Protein AF-A0A7Y6UHP4-F1 (afdb_monomer_lite)

pLDDT: mean 81.56, std 21.1, range [37.06, 98.25]

Structure (mmCIF, N/CA/C/O backbone):
data_AF-A0A7Y6UHP4-F1
#
_entry.id   AF-A0A7Y6UHP4-F1
#
loop_
_atom_site.group_PDB
_atom_site.id
_atom_site.type_symbol
_atom_site.label_atom_id
_atom_site.label_alt_id
_atom_site.label_comp_id
_atom_site.label_asym_id
_atom_site.label_entity_id
_atom_site.label_seq_id
_atom_site.pdbx_PDB_ins_code
_atom_site.Cartn_x
_atom_site.Cartn_y
_atom_site.Cartn_z
_atom_site.occupancy
_atom_site.B_iso_or_equiv
_atom_site.auth_seq_id
_atom_site.auth_comp_id
_atom_site.auth_asym_id
_atom_site.auth_atom_id
_atom_site.pdbx_PDB_model_num
ATOM 1 N N . MET A 1 1 ? -61.715 17.541 -36.815 1.00 40.66 1 MET A N 1
ATOM 2 C CA . MET A 1 1 ? -61.846 17.400 -35.348 1.00 40.66 1 MET A CA 1
ATOM 3 C C . MET A 1 1 ? -60.482 16.969 -34.811 1.00 40.66 1 MET A C 1
ATOM 5 O O . MET A 1 1 ? -60.060 15.858 -35.089 1.00 40.66 1 MET A O 1
ATOM 9 N N . ARG A 1 2 ? -59.713 17.902 -34.226 1.00 38.28 2 ARG A N 1
ATOM 10 C CA . ARG A 1 2 ? -58.312 17.705 -33.801 1.00 38.28 2 ARG A CA 1
ATOM 11 C C . ARG A 1 2 ? -58.278 17.265 -32.338 1.00 38.28 2 ARG A C 1
ATOM 13 O O . ARG A 1 2 ? -58.585 18.068 -31.461 1.00 38.28 2 ARG A O 1
ATOM 20 N N . THR A 1 3 ? -57.893 16.024 -32.076 1.00 43.59 3 THR A N 1
ATOM 21 C CA . THR A 1 3 ? -57.596 15.524 -30.729 1.00 43.59 3 THR A CA 1
ATOM 22 C C . THR A 1 3 ? -56.208 16.006 -30.304 1.00 43.59 3 THR A C 1
ATOM 24 O O . THR A 1 3 ? -55.211 15.782 -30.988 1.00 43.59 3 THR A O 1
ATOM 27 N N . ARG A 1 4 ? -56.159 16.745 -29.190 1.00 41.22 4 ARG A N 1
ATOM 28 C CA . ARG A 1 4 ? -54.933 17.249 -28.559 1.00 41.22 4 ARG A CA 1
ATOM 29 C C . ARG A 1 4 ? -54.168 16.078 -27.939 1.00 41.22 4 ARG A C 1
ATOM 31 O O . ARG A 1 4 ? -54.695 15.414 -27.055 1.00 41.22 4 ARG A O 1
ATOM 38 N N . VAL A 1 5 ? -52.929 15.868 -28.376 1.00 44.72 5 VAL A N 1
ATOM 39 C CA . VAL A 1 5 ? -51.955 15.006 -27.693 1.00 44.72 5 VAL A CA 1
ATOM 40 C C . VAL A 1 5 ? -51.431 15.774 -26.478 1.00 44.72 5 VAL A C 1
ATOM 42 O O . VAL A 1 5 ? -50.885 16.869 -26.623 1.00 44.72 5 VAL A O 1
ATOM 45 N N . THR A 1 6 ? -51.650 15.240 -25.280 1.00 45.19 6 THR A N 1
ATOM 46 C CA . THR A 1 6 ? -51.176 15.803 -24.011 1.00 45.19 6 THR A CA 1
ATOM 47 C C . THR A 1 6 ? -49.680 15.532 -23.823 1.00 45.19 6 THR A C 1
ATOM 49 O O . THR A 1 6 ? -49.147 14.494 -24.208 1.00 45.19 6 THR A O 1
ATOM 52 N N . ALA A 1 7 ? -48.976 16.488 -23.214 1.00 43.94 7 ALA A N 1
ATOM 53 C CA . ALA A 1 7 ? -47.521 16.499 -23.032 1.00 43.94 7 ALA A CA 1
ATOM 54 C C . ALA A 1 7 ? -46.973 15.457 -22.026 1.00 43.94 7 ALA A C 1
ATOM 56 O O . ALA A 1 7 ? -45.804 15.526 -21.655 1.00 43.94 7 ALA A O 1
ATOM 57 N N . GLN A 1 8 ? -47.786 14.493 -21.585 1.00 43.56 8 GLN A N 1
ATOM 58 C CA . GLN A 1 8 ? -47.422 13.517 -20.551 1.00 43.56 8 GLN A CA 1
ATOM 59 C C . GLN A 1 8 ? -46.994 12.142 -21.092 1.00 43.56 8 GLN A C 1
ATOM 61 O O . GLN A 1 8 ? -46.356 11.395 -20.359 1.00 43.56 8 GLN A O 1
ATOM 66 N N . ASP A 1 9 ? -47.196 11.843 -22.380 1.00 37.06 9 ASP A N 1
ATOM 67 C CA . ASP A 1 9 ? -46.820 10.537 -22.962 1.00 37.06 9 ASP A CA 1
ATOM 68 C C . ASP A 1 9 ? -45.389 10.460 -23.529 1.00 37.06 9 ASP A C 1
ATOM 70 O O . ASP A 1 9 ? -44.955 9.422 -24.026 1.00 37.06 9 ASP A O 1
ATOM 74 N N . ARG A 1 10 ? -44.593 11.535 -23.440 1.00 44.06 10 ARG A N 1
ATOM 75 C CA . ARG A 1 10 ? -43.224 11.562 -24.002 1.00 44.06 10 ARG A CA 1
ATOM 76 C C . ARG A 1 10 ? -42.110 11.084 -23.067 1.00 44.06 10 ARG A C 1
ATOM 78 O O . ARG A 1 10 ? -40.959 11.055 -23.491 1.00 44.06 10 ARG A O 1
ATOM 85 N N . ILE A 1 11 ? -42.408 10.695 -21.826 1.00 47.91 11 ILE A N 1
ATOM 86 C CA . ILE A 1 11 ? -41.363 10.449 -20.805 1.00 47.91 11 ILE A CA 1
ATOM 87 C C . ILE A 1 11 ? -41.247 8.964 -20.403 1.00 47.91 11 ILE A C 1
ATOM 89 O O . ILE A 1 11 ? -40.388 8.599 -19.608 1.00 47.91 11 ILE A O 1
ATOM 93 N N . ALA A 1 12 ? -42.031 8.056 -20.993 1.00 41.44 12 ALA A N 1
ATOM 94 C CA . ALA A 1 12 ? -42.045 6.649 -20.570 1.00 41.44 12 ALA A CA 1
ATOM 95 C C . ALA A 1 12 ? -41.126 5.693 -21.369 1.00 41.44 12 ALA A C 1
ATOM 97 O O . ALA A 1 12 ? -40.986 4.531 -20.990 1.00 41.44 12 ALA A O 1
ATOM 98 N N . GLY A 1 13 ? -40.473 6.144 -22.450 1.00 39.88 13 GLY A N 1
ATOM 99 C CA . GLY A 1 13 ? -39.708 5.256 -23.350 1.00 39.88 13 GLY A CA 1
ATOM 100 C C . GLY A 1 13 ? -38.178 5.396 -23.342 1.00 39.88 13 GLY A C 1
ATOM 101 O O . GLY A 1 13 ? -37.489 4.544 -23.894 1.00 39.88 13 GLY A O 1
ATOM 102 N N . GLY A 1 14 ? -37.620 6.453 -22.742 1.00 44.75 14 GLY A N 1
ATOM 103 C CA . GLY A 1 14 ? -36.266 6.924 -23.089 1.00 44.75 14 GLY A CA 1
ATOM 104 C C . GLY A 1 14 ? -35.084 6.435 -22.243 1.00 44.75 14 GLY A C 1
ATOM 105 O O . GLY A 1 14 ? -33.945 6.697 -22.610 1.00 44.75 14 GLY A O 1
ATOM 106 N N . TRP A 1 15 ? -35.300 5.736 -21.124 1.00 43.62 15 TRP A N 1
ATOM 107 C CA . TRP A 1 15 ? -34.239 5.574 -20.108 1.00 43.62 15 TRP A CA 1
ATOM 108 C C . TRP A 1 15 ? -33.701 4.152 -19.918 1.00 43.62 15 TRP A C 1
ATOM 110 O O . TRP A 1 15 ? -32.782 3.950 -19.131 1.00 43.62 15 TRP A O 1
ATOM 120 N N . ARG A 1 16 ? -34.216 3.151 -20.646 1.00 46.69 16 ARG A N 1
ATOM 121 C CA . ARG A 1 16 ? -33.684 1.773 -20.574 1.00 46.69 16 ARG A CA 1
ATOM 122 C C . ARG A 1 16 ? -32.620 1.452 -21.631 1.00 46.69 16 ARG A C 1
ATOM 124 O O . ARG A 1 16 ? -31.821 0.548 -21.414 1.00 46.69 16 ARG A O 1
ATOM 131 N N . GLY A 1 17 ? -32.555 2.210 -22.728 1.00 41.34 17 GLY A N 1
ATOM 132 C CA . GLY A 1 17 ? -31.526 2.041 -23.766 1.00 41.34 17 GLY A CA 1
ATOM 133 C C . GLY A 1 17 ? -30.156 2.600 -23.361 1.00 41.34 17 GLY A C 1
ATOM 134 O O . GLY A 1 17 ? -29.141 1.921 -23.508 1.00 41.34 17 GLY A O 1
ATOM 135 N N . ALA A 1 18 ? -30.132 3.790 -22.752 1.00 46.34 18 ALA A N 1
ATOM 136 C CA . ALA A 1 18 ? -28.895 4.498 -22.409 1.00 46.34 18 ALA A CA 1
ATOM 137 C C . ALA A 1 18 ? -28.058 3.796 -21.317 1.00 46.34 18 ALA A C 1
ATOM 139 O O . ALA A 1 18 ? -26.827 3.834 -21.354 1.00 46.34 18 ALA A O 1
ATOM 140 N N . CYS A 1 19 ? -28.694 3.093 -20.371 1.00 45.06 19 CYS A N 1
ATOM 141 C CA . CYS A 1 19 ? -27.973 2.339 -19.338 1.00 45.06 19 CYS A CA 1
ATOM 142 C C . CYS A 1 19 ? -27.253 1.101 -19.900 1.00 45.06 19 CYS A C 1
ATOM 144 O O . CYS A 1 19 ? -26.162 0.768 -19.437 1.00 45.06 19 CYS A O 1
ATOM 146 N N . ASN A 1 20 ? -27.807 0.461 -20.935 1.00 47.12 20 ASN A N 1
ATOM 147 C CA . ASN A 1 20 ? -27.152 -0.665 -21.605 1.00 47.12 20 ASN A CA 1
ATOM 148 C C . ASN A 1 20 ? -26.027 -0.207 -22.540 1.00 47.12 20 ASN A C 1
ATOM 150 O O . ASN A 1 20 ? -25.037 -0.920 -22.705 1.00 47.12 20 ASN A O 1
ATOM 154 N N . GLU A 1 21 ? -26.133 0.991 -23.110 1.00 42.75 21 GLU A N 1
ATOM 155 C CA . GLU A 1 21 ? -25.104 1.558 -23.983 1.00 42.75 21 GLU A CA 1
ATOM 156 C C . GLU A 1 21 ? -23.886 2.064 -23.190 1.00 42.75 21 GLU A C 1
ATOM 158 O O . GLU A 1 21 ? -22.748 1.799 -23.575 1.00 42.75 21 GLU A O 1
ATOM 163 N N . ALA A 1 22 ? -24.098 2.652 -22.005 1.00 49.72 22 ALA A N 1
ATOM 164 C CA . ALA A 1 22 ? -23.021 2.989 -21.068 1.00 49.72 22 ALA A CA 1
ATOM 165 C C . ALA A 1 22 ? -22.325 1.739 -20.486 1.00 49.72 22 ALA A C 1
ATOM 167 O O . ALA A 1 22 ? -21.104 1.735 -20.297 1.00 49.72 22 ALA A O 1
ATOM 168 N N . ALA A 1 23 ? -23.075 0.654 -20.249 1.00 48.38 23 ALA A N 1
ATOM 169 C CA . ALA A 1 23 ? -22.511 -0.640 -19.860 1.00 48.38 23 ALA A CA 1
ATOM 170 C C . ALA A 1 23 ? -21.714 -1.292 -21.007 1.00 48.38 23 ALA A C 1
ATOM 172 O O . ALA A 1 23 ? -20.620 -1.806 -20.773 1.00 48.38 23 ALA A O 1
ATOM 173 N N . ARG A 1 24 ? -22.194 -1.193 -22.257 1.00 44.66 24 ARG A N 1
ATOM 174 C CA . ARG A 1 24 ? -21.466 -1.655 -23.452 1.00 44.66 24 ARG A CA 1
ATOM 175 C C . ARG A 1 24 ? -20.221 -0.816 -23.757 1.00 44.66 24 ARG A C 1
ATOM 177 O O . ARG A 1 24 ? -19.200 -1.387 -24.133 1.00 44.66 24 ARG A O 1
ATOM 184 N N . MET A 1 25 ? -20.237 0.503 -23.538 1.00 43.06 25 MET A N 1
ATOM 185 C CA . MET A 1 25 ? -19.046 1.351 -23.718 1.00 43.06 25 MET A CA 1
ATOM 186 C C . MET A 1 25 ? -17.987 1.147 -22.623 1.00 43.06 25 MET A C 1
ATOM 188 O O . MET A 1 25 ? -16.795 1.197 -22.929 1.00 43.06 25 MET A O 1
ATOM 192 N N . LYS A 1 26 ? -18.380 0.821 -21.379 1.00 49.31 26 LYS A N 1
ATOM 193 C CA . LYS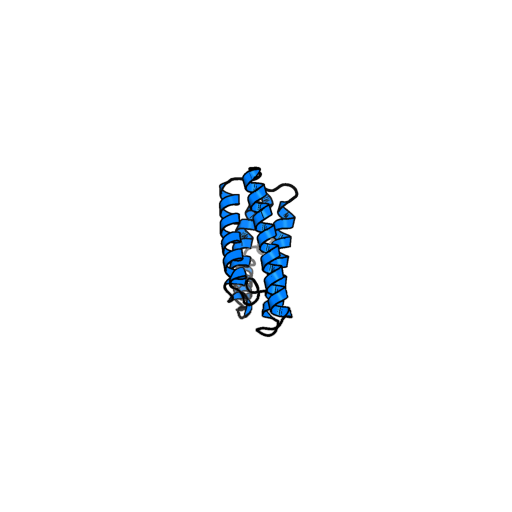 A 1 26 ? -17.443 0.394 -20.312 1.00 49.31 26 LYS A CA 1
ATOM 194 C C . LYS A 1 26 ? -16.739 -0.933 -20.610 1.00 49.31 26 LYS A C 1
ATOM 196 O O . LYS A 1 26 ? -15.735 -1.244 -19.977 1.00 49.31 26 LYS A O 1
ATOM 201 N N . GLN A 1 27 ? -17.242 -1.690 -21.582 1.00 47.75 27 GLN A N 1
ATOM 202 C CA . GLN A 1 27 ? -16.687 -2.961 -22.032 1.00 47.75 27 GLN A CA 1
ATOM 203 C C . GLN A 1 27 ? -15.868 -2.836 -23.323 1.00 47.75 27 GLN A C 1
ATOM 205 O O . GLN A 1 27 ? -15.512 -3.846 -23.932 1.00 47.75 27 GLN A O 1
ATOM 210 N N . ARG A 1 28 ? -15.483 -1.614 -23.725 1.00 46.81 28 ARG A N 1
ATOM 211 C CA . ARG A 1 28 ? -14.252 -1.450 -24.501 1.00 46.81 28 ARG A CA 1
ATOM 212 C C . ARG A 1 28 ? -13.121 -1.928 -23.607 1.00 46.81 28 ARG A C 1
ATOM 214 O O . ARG A 1 28 ? -12.653 -1.182 -22.754 1.00 46.81 28 ARG A O 1
ATOM 221 N N . ARG A 1 29 ? -12.756 -3.200 -23.776 1.00 54.06 29 ARG A N 1
ATOM 222 C CA . ARG A 1 29 ? -11.548 -3.832 -23.251 1.00 54.06 29 ARG A CA 1
ATOM 223 C C . ARG A 1 29 ? -10.385 -2.862 -23.462 1.00 54.06 29 ARG A C 1
ATOM 225 O O . ARG A 1 29 ? -9.767 -2.858 -24.522 1.00 54.06 29 ARG A O 1
ATOM 232 N N . ARG A 1 30 ? -10.106 -2.011 -22.469 1.00 53.25 30 ARG A N 1
ATOM 233 C CA . ARG A 1 30 ? -8.779 -1.433 -22.316 1.00 53.25 30 ARG A CA 1
ATOM 234 C C . ARG A 1 30 ? -7.897 -2.658 -22.205 1.00 53.25 30 ARG A C 1
ATOM 236 O O . ARG A 1 30 ? -8.114 -3.468 -21.305 1.00 53.25 30 ARG A O 1
ATOM 243 N N . ALA A 1 31 ? -7.023 -2.858 -23.187 1.00 51.75 31 ALA A N 1
ATOM 244 C CA . ALA A 1 31 ? -5.961 -3.831 -23.037 1.00 51.75 31 ALA A CA 1
ATOM 245 C C . ALA A 1 31 ? -5.348 -3.557 -21.655 1.00 51.75 31 ALA A C 1
ATOM 247 O O . ALA A 1 31 ? -4.997 -2.397 -21.406 1.00 51.75 31 ALA A O 1
ATOM 248 N N . PRO A 1 32 ? -5.375 -4.534 -20.731 1.00 56.19 32 PRO A N 1
ATOM 249 C CA . PRO A 1 32 ? -4.874 -4.317 -19.387 1.00 56.19 32 PRO A CA 1
ATOM 250 C C . PRO A 1 32 ? -3.464 -3.763 -19.523 1.00 56.19 32 PRO A C 1
ATOM 252 O O . PRO A 1 32 ? -2.645 -4.292 -20.282 1.00 56.19 32 PRO A O 1
ATOM 255 N N . HIS A 1 33 ? -3.230 -2.613 -18.897 1.00 58.16 33 HIS A N 1
ATOM 256 C CA . HIS A 1 33 ? -1.940 -1.955 -19.012 1.00 58.16 33 HIS A CA 1
ATOM 257 C C . HIS A 1 33 ? -0.881 -2.952 -18.512 1.00 58.16 33 HIS A C 1
ATOM 259 O O . HIS A 1 33 ? -1.142 -3.616 -17.509 1.00 58.16 33 HIS A O 1
ATOM 265 N N . PRO A 1 34 ? 0.303 -3.092 -19.136 1.00 64.50 34 PRO A N 1
ATOM 266 C CA . PRO A 1 34 ? 1.293 -4.101 -18.728 1.00 64.50 34 PRO A CA 1
ATOM 267 C C . PRO A 1 34 ? 1.611 -4.090 -17.219 1.00 64.50 34 PRO A C 1
ATOM 269 O O . PRO A 1 34 ? 1.891 -5.124 -16.617 1.00 64.50 34 PRO A O 1
ATOM 272 N N . LEU A 1 35 ? 1.476 -2.916 -16.593 1.00 69.69 35 LEU A N 1
ATOM 273 C CA . LEU A 1 35 ? 1.606 -2.689 -15.149 1.00 69.69 35 LEU A CA 1
ATOM 274 C C . LEU A 1 35 ? 0.531 -3.378 -14.295 1.00 69.69 35 LEU A C 1
ATOM 276 O O . LEU A 1 35 ? 0.826 -3.826 -13.191 1.00 69.69 35 LEU A O 1
ATOM 280 N N . GLU A 1 36 ? -0.700 -3.504 -14.792 1.00 66.31 36 GLU A N 1
ATOM 281 C CA . GLU A 1 36 ? -1.832 -4.106 -14.073 1.00 66.31 36 GLU A CA 1
ATOM 282 C C . GLU A 1 36 ? -1.652 -5.611 -13.833 1.00 66.31 36 GLU A C 1
ATOM 284 O O . GLU A 1 36 ? -2.370 -6.195 -13.020 1.00 66.31 36 GLU A O 1
ATOM 289 N N . HIS A 1 37 ? -0.681 -6.247 -14.492 1.00 77.00 37 HIS A N 1
ATOM 290 C CA . HIS A 1 37 ? -0.346 -7.652 -14.279 1.00 77.00 37 HIS A CA 1
ATOM 291 C C . H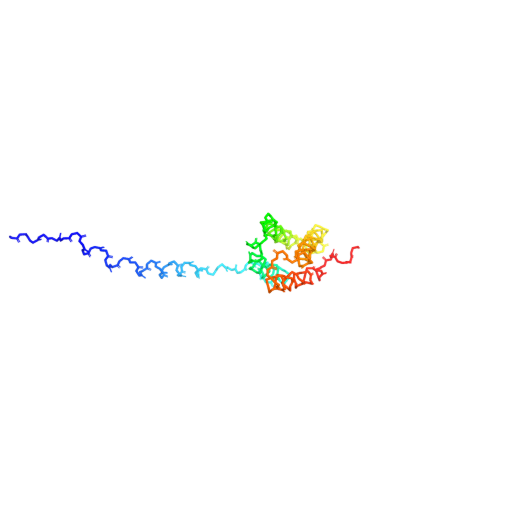IS A 1 37 ? 0.752 -7.869 -13.235 1.00 77.00 37 HIS A C 1
ATOM 293 O O . HIS A 1 37 ? 0.863 -8.979 -12.712 1.00 77.00 37 HIS A O 1
ATOM 299 N N . HIS A 1 38 ? 1.536 -6.841 -12.886 1.00 90.44 38 HIS A N 1
ATOM 300 C CA . HIS A 1 38 ? 2.644 -7.027 -11.955 1.00 90.44 38 HIS A CA 1
ATOM 301 C C . HIS A 1 38 ? 2.124 -7.231 -10.520 1.00 90.44 38 HIS A C 1
ATOM 303 O O . HIS A 1 38 ? 1.347 -6.400 -10.036 1.00 90.44 38 HIS A O 1
ATOM 309 N N . PRO A 1 39 ? 2.548 -8.289 -9.797 1.00 93.12 39 PRO A N 1
ATOM 310 C CA . PRO A 1 39 ? 2.022 -8.607 -8.466 1.00 93.12 39 PRO A CA 1
ATOM 311 C C . PRO A 1 39 ? 2.172 -7.450 -7.470 1.00 93.12 39 PRO A C 1
ATOM 313 O O . PRO A 1 39 ? 1.229 -7.155 -6.739 1.00 93.12 39 PRO A O 1
ATOM 316 N N . SER A 1 40 ? 3.304 -6.743 -7.497 1.00 93.81 40 SER A N 1
ATOM 317 C CA . SER A 1 40 ? 3.560 -5.567 -6.650 1.00 93.81 40 SER A CA 1
ATOM 318 C C . SER A 1 40 ? 2.594 -4.417 -6.928 1.00 93.81 40 SER A C 1
ATOM 320 O O . SER A 1 40 ? 1.988 -3.894 -5.998 1.00 93.81 40 SER A O 1
ATOM 322 N N . PHE A 1 41 ? 2.359 -4.075 -8.199 1.00 94.50 41 PHE A N 1
ATOM 323 C CA . PHE A 1 41 ? 1.411 -3.017 -8.555 1.00 94.50 41 PHE A CA 1
ATOM 324 C C . PHE A 1 41 ? -0.027 -3.410 -8.185 1.00 94.50 41 PHE A C 1
ATOM 326 O O . PHE A 1 41 ? -0.759 -2.628 -7.579 1.00 94.50 41 PHE A O 1
ATOM 333 N N . ARG A 1 42 ? -0.421 -4.664 -8.452 1.00 94.62 42 ARG A N 1
ATOM 334 C CA . ARG A 1 42 ? -1.738 -5.184 -8.053 1.00 94.62 42 ARG A CA 1
ATOM 335 C C . ARG A 1 42 ? -1.954 -5.154 -6.546 1.00 94.62 42 ARG A C 1
ATOM 337 O O . ARG A 1 42 ? -3.076 -4.896 -6.119 1.00 94.62 42 ARG A O 1
ATOM 344 N N . ALA A 1 43 ? -0.923 -5.431 -5.751 1.00 96.38 43 ALA A N 1
ATOM 345 C CA . ALA A 1 43 ? -1.021 -5.386 -4.297 1.00 96.38 43 ALA A CA 1
ATOM 346 C C . ALA A 1 43 ? -1.320 -3.964 -3.795 1.00 96.38 43 ALA A C 1
ATOM 348 O O . ALA A 1 43 ? -2.215 -3.800 -2.968 1.00 96.38 43 ALA A O 1
ATOM 349 N N . VAL A 1 44 ? -0.663 -2.943 -4.356 1.00 96.75 44 VAL A N 1
ATOM 350 C CA . VAL A 1 44 ? -0.918 -1.532 -4.014 1.00 96.75 44 VAL A CA 1
ATOM 351 C C . VAL A 1 44 ? -2.332 -1.110 -4.419 1.00 96.75 44 VAL A C 1
ATOM 353 O O . VAL A 1 44 ? -3.069 -0.556 -3.605 1.00 96.75 44 VAL A O 1
ATOM 356 N N . ILE A 1 45 ? -2.772 -1.450 -5.635 1.00 95.31 45 ILE A N 1
ATOM 357 C CA . ILE A 1 45 ? -4.146 -1.163 -6.081 1.00 95.31 45 ILE A CA 1
ATOM 358 C C . ILE A 1 45 ? -5.181 -1.875 -5.198 1.00 95.31 45 ILE A C 1
ATOM 360 O O . ILE A 1 45 ? -6.199 -1.287 -4.833 1.00 95.31 45 ILE A O 1
ATOM 364 N N . ALA A 1 46 ? -4.921 -3.124 -4.801 1.00 95.88 46 ALA A N 1
ATOM 365 C CA . ALA A 1 46 ? -5.796 -3.875 -3.902 1.00 95.88 46 ALA A CA 1
ATOM 366 C C . ALA A 1 46 ? -5.836 -3.302 -2.473 1.00 95.88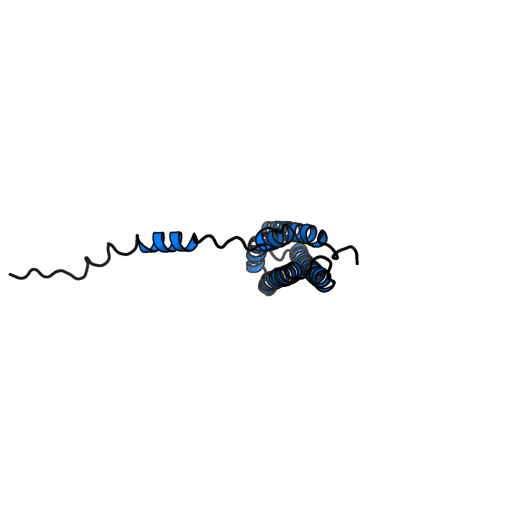 46 ALA A C 1
ATOM 368 O O . ALA A 1 46 ? -6.806 -3.549 -1.752 1.00 95.88 46 ALA A O 1
ATOM 369 N N . ALA A 1 47 ? -4.825 -2.527 -2.066 1.00 97.38 47 ALA A N 1
ATOM 370 C CA . ALA A 1 47 ? -4.812 -1.819 -0.791 1.00 97.38 47 ALA A CA 1
ATOM 371 C C . ALA A 1 47 ? -5.655 -0.536 -0.800 1.00 97.38 47 ALA A C 1
ATOM 373 O O . ALA A 1 47 ? -6.080 -0.091 0.266 1.00 97.38 47 ALA A O 1
ATOM 374 N N . ALA A 1 48 ? -5.985 0.013 -1.974 1.00 95.94 48 ALA A N 1
ATOM 375 C CA . ALA A 1 48 ? -6.727 1.267 -2.071 1.00 95.94 48 ALA A CA 1
ATOM 376 C C . ALA A 1 48 ? -8.111 1.229 -1.395 1.00 95.94 48 ALA A C 1
ATOM 378 O O . ALA A 1 48 ? -8.385 2.140 -0.615 1.00 95.94 48 ALA A O 1
ATOM 379 N N . PRO A 1 49 ? -8.978 0.207 -1.584 1.00 96.94 49 PRO A N 1
ATOM 380 C CA . PRO A 1 49 ? -10.277 0.197 -0.910 1.00 96.94 49 PRO A CA 1
ATOM 381 C C . PRO A 1 49 ? -10.172 0.100 0.625 1.00 96.94 49 PRO A C 1
ATOM 383 O O . PRO A 1 49 ? -10.783 0.928 1.295 1.00 96.94 49 PRO A O 1
ATOM 386 N N . PRO A 1 50 ? -9.381 -0.822 1.221 1.00 97.12 50 PRO A N 1
ATOM 387 C CA . PRO A 1 50 ? -9.172 -0.846 2.671 1.00 97.12 50 PRO A CA 1
ATOM 388 C C . PRO A 1 50 ? -8.601 0.452 3.252 1.00 97.12 50 PRO A C 1
ATOM 390 O O . PRO A 1 50 ? -9.032 0.874 4.323 1.00 97.12 50 PRO A O 1
ATOM 393 N N . VAL A 1 51 ? -7.645 1.079 2.558 1.00 96.12 51 VAL A N 1
ATOM 394 C CA . VAL A 1 51 ? -7.042 2.349 2.987 1.00 96.12 51 VAL A CA 1
ATOM 395 C C . VAL A 1 51 ? -8.052 3.487 2.889 1.00 96.12 51 VAL A C 1
ATOM 397 O O . VAL A 1 51 ? -8.156 4.274 3.820 1.00 96.12 51 VAL A O 1
ATOM 400 N N . ALA A 1 52 ? -8.845 3.550 1.818 1.00 95.56 52 ALA A N 1
ATOM 401 C CA . ALA A 1 52 ? -9.894 4.554 1.662 1.00 95.56 52 ALA A CA 1
ATOM 402 C C . ALA A 1 52 ? -11.008 4.399 2.711 1.00 95.56 52 ALA A C 1
ATOM 404 O O . ALA A 1 52 ? -11.499 5.397 3.233 1.00 95.56 52 ALA A O 1
ATOM 405 N N . ASP A 1 53 ? -11.393 3.162 3.043 1.00 96.00 53 ASP A N 1
ATOM 406 C CA . AS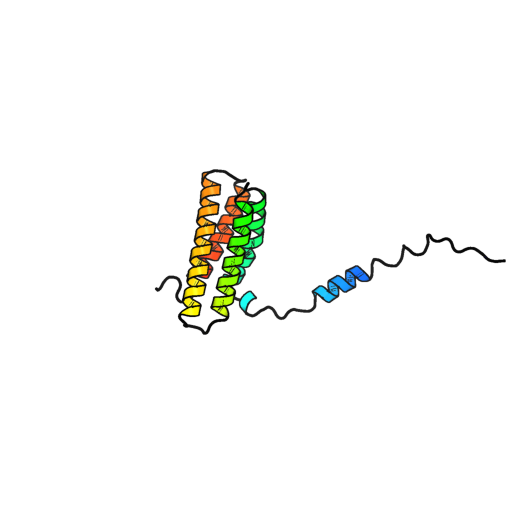P A 1 53 ? -12.354 2.891 4.116 1.00 96.00 53 ASP A CA 1
ATOM 407 C C . ASP A 1 53 ? -11.807 3.365 5.475 1.00 96.00 53 ASP A C 1
ATOM 409 O O . ASP A 1 53 ? -12.532 4.006 6.229 1.00 96.00 53 ASP A O 1
ATOM 413 N N . LEU A 1 54 ? -10.526 3.107 5.774 1.00 95.25 54 LEU A N 1
ATOM 414 C CA . LEU A 1 54 ? -9.875 3.595 6.996 1.00 95.25 54 LEU A CA 1
ATOM 415 C C . LEU A 1 54 ? -9.737 5.128 7.011 1.00 95.25 54 LEU A C 1
ATOM 417 O O . LEU A 1 54 ? -9.987 5.760 8.032 1.00 95.25 54 LEU A O 1
ATOM 421 N N . ALA A 1 55 ? -9.364 5.729 5.882 1.00 93.88 55 ALA A N 1
ATOM 422 C CA . ALA A 1 55 ? -9.159 7.165 5.734 1.00 93.88 55 ALA A CA 1
ATOM 423 C C . ALA A 1 55 ? -10.407 7.991 6.070 1.00 93.88 55 ALA A C 1
ATOM 425 O O . ALA A 1 55 ? -10.288 9.099 6.580 1.00 93.88 55 ALA A O 1
ATOM 426 N N . ARG A 1 56 ? -11.607 7.460 5.811 1.00 93.69 56 ARG A N 1
ATOM 427 C CA . ARG A 1 56 ? -12.864 8.137 6.169 1.00 93.69 56 ARG A CA 1
ATOM 428 C C . ARG A 1 56 ? -13.072 8.267 7.680 1.00 93.69 56 ARG A C 1
ATOM 430 O O . ARG A 1 56 ? -13.792 9.165 8.098 1.00 93.69 56 ARG A O 1
ATOM 437 N N . GLU A 1 57 ? -12.449 7.398 8.471 1.00 92.69 57 GLU A N 1
ATOM 438 C CA . GLU A 1 57 ? -12.583 7.367 9.933 1.00 92.69 57 GLU A CA 1
ATOM 439 C C . GLU A 1 57 ? -11.482 8.166 10.648 1.00 92.69 57 GLU A C 1
ATOM 441 O O . GLU A 1 57 ? -11.645 8.552 11.802 1.00 92.69 57 GLU A O 1
ATOM 446 N N . LEU A 1 58 ? -10.350 8.421 9.982 1.00 88.62 58 LEU A N 1
ATOM 447 C CA . LEU A 1 58 ? -9.232 9.167 10.557 1.00 88.62 58 LEU A CA 1
ATOM 448 C C . LEU A 1 58 ? -9.420 10.672 10.334 1.00 88.62 58 LEU A C 1
ATOM 450 O O . LEU A 1 58 ? -9.304 11.170 9.213 1.00 88.62 58 LEU A O 1
ATOM 454 N N . ALA A 1 59 ? -9.678 11.413 11.413 1.00 76.31 59 ALA A N 1
ATOM 455 C CA . ALA A 1 59 ? -9.743 12.871 11.373 1.00 76.31 59 ALA A CA 1
ATOM 456 C C . ALA A 1 59 ? -8.378 13.470 10.981 1.00 76.31 59 ALA A C 1
ATOM 458 O O . ALA A 1 59 ? -7.364 13.136 11.587 1.00 76.31 59 ALA A O 1
ATOM 459 N N . GLY A 1 60 ? -8.354 14.356 9.978 1.00 73.62 60 GLY A N 1
ATOM 460 C CA . GLY A 1 60 ? -7.147 15.062 9.516 1.00 73.62 60 GLY A CA 1
ATOM 461 C C . GLY A 1 60 ? -6.201 14.208 8.664 1.00 73.62 60 GLY A C 1
ATOM 462 O O . GLY A 1 60 ? -5.940 14.561 7.520 1.00 73.62 60 GLY A O 1
ATOM 463 N N . ASP A 1 61 ? -5.783 13.049 9.176 1.00 73.38 61 ASP A N 1
ATOM 464 C CA . ASP A 1 61 ? -4.711 12.218 8.598 1.00 73.38 61 ASP A CA 1
ATOM 465 C C . ASP A 1 61 ? -5.179 11.306 7.443 1.00 73.38 61 ASP A C 1
ATOM 467 O O . ASP A 1 61 ? -4.382 10.751 6.686 1.00 73.38 61 ASP A O 1
ATOM 471 N N . GLY A 1 62 ? -6.492 11.095 7.301 1.00 77.38 62 GLY A N 1
ATOM 472 C CA . GLY A 1 62 ? -7.032 10.110 6.364 1.00 77.38 62 GLY A CA 1
ATOM 473 C C . GLY A 1 62 ? -6.807 10.445 4.886 1.00 77.38 62 GLY A C 1
ATOM 474 O O . GLY A 1 62 ? -6.548 9.551 4.079 1.00 77.38 62 GLY A O 1
ATOM 475 N N . ARG A 1 63 ? -6.882 11.728 4.505 1.00 81.25 63 ARG A N 1
ATOM 476 C CA . ARG A 1 63 ? -6.672 12.147 3.104 1.00 81.25 63 ARG A CA 1
ATOM 477 C C . ARG A 1 63 ? -5.238 11.899 2.651 1.00 81.25 63 ARG A C 1
ATOM 479 O O . ARG A 1 63 ? -5.037 11.460 1.517 1.00 81.25 63 ARG A O 1
ATOM 486 N N . ASP A 1 64 ? -4.285 12.100 3.552 1.00 90.38 64 ASP A N 1
ATOM 487 C CA . ASP A 1 64 ? -2.868 11.916 3.269 1.00 90.38 64 ASP A CA 1
ATOM 488 C C . ASP A 1 64 ? -2.560 10.445 2.990 1.00 90.38 64 ASP A C 1
ATOM 490 O O . ASP A 1 64 ? -1.854 10.151 2.037 1.00 90.38 64 ASP A O 1
ATOM 494 N N . LEU A 1 65 ? -3.199 9.495 3.686 1.00 91.94 65 LEU A N 1
ATOM 495 C CA . LEU A 1 65 ? -3.025 8.063 3.402 1.00 91.94 65 LEU A CA 1
ATOM 496 C C . LEU A 1 65 ? -3.371 7.678 1.956 1.00 91.94 65 LEU A C 1
ATOM 498 O O . LEU A 1 65 ? -2.652 6.899 1.327 1.00 91.94 65 LEU A O 1
ATOM 502 N N . VAL A 1 66 ? -4.476 8.205 1.421 1.00 92.56 66 VAL A N 1
ATOM 503 C CA . VAL A 1 66 ? -4.896 7.908 0.042 1.00 92.56 66 VAL A CA 1
ATOM 504 C C . VAL A 1 66 ? -3.965 8.590 -0.961 1.00 92.56 66 VAL A C 1
ATOM 506 O O . VAL A 1 66 ? -3.602 7.978 -1.967 1.00 92.56 66 VAL A O 1
ATOM 509 N N . ALA A 1 67 ? -3.549 9.829 -0.680 1.00 93.06 67 ALA A N 1
ATOM 510 C CA . ALA A 1 67 ? -2.596 10.555 -1.513 1.00 93.06 67 ALA A CA 1
ATOM 511 C C . ALA A 1 67 ? -1.227 9.854 -1.548 1.00 93.06 67 ALA A C 1
ATOM 513 O O . ALA A 1 67 ? -0.685 9.617 -2.626 1.00 93.06 67 ALA A O 1
ATOM 514 N N . THR A 1 68 ? -0.711 9.426 -0.396 1.00 95.88 68 THR A N 1
ATOM 515 C CA . THR A 1 68 ? 0.546 8.680 -0.277 1.00 95.88 68 THR A CA 1
ATOM 516 C C . THR A 1 68 ? 0.478 7.350 -1.023 1.00 95.88 68 THR A C 1
ATOM 518 O O . THR A 1 68 ? 1.419 6.993 -1.728 1.00 95.88 68 THR A O 1
ATOM 521 N N . LEU A 1 69 ? -0.655 6.640 -0.983 1.00 95.94 69 LEU A N 1
ATOM 522 C CA . LEU A 1 69 ? -0.829 5.425 -1.785 1.00 95.94 69 LEU A CA 1
ATOM 523 C C . LEU A 1 69 ? -0.788 5.710 -3.300 1.00 95.94 69 LEU A C 1
ATOM 525 O O . LEU A 1 69 ? -0.253 4.910 -4.068 1.00 95.94 69 LEU A O 1
ATOM 529 N N . ALA A 1 70 ? -1.317 6.853 -3.745 1.00 95.56 70 ALA A N 1
ATOM 530 C CA . ALA A 1 70 ? -1.220 7.267 -5.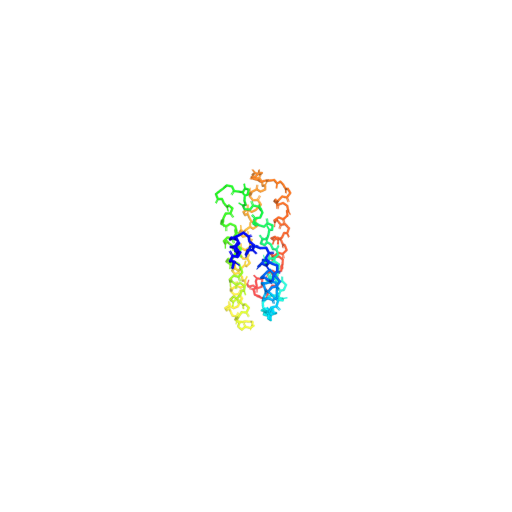144 1.00 95.56 70 ALA A CA 1
ATOM 531 C C . ALA A 1 70 ? 0.230 7.580 -5.560 1.00 95.56 70 ALA A C 1
ATOM 533 O O . ALA A 1 70 ? 0.616 7.251 -6.683 1.00 95.56 70 ALA A O 1
ATOM 534 N N . ILE A 1 71 ? 1.045 8.138 -4.655 1.00 96.94 71 ILE A N 1
ATOM 535 C CA . ILE A 1 71 ? 2.487 8.346 -4.876 1.00 96.94 71 ILE A CA 1
ATOM 536 C C . ILE A 1 71 ? 3.189 7.002 -5.104 1.00 96.94 71 ILE A C 1
ATOM 538 O O . ILE A 1 71 ? 3.904 6.859 -6.094 1.00 96.94 71 ILE A O 1
ATOM 542 N N . VAL A 1 72 ? 2.901 5.985 -4.280 1.00 97.31 72 VAL A N 1
ATOM 543 C CA . VAL A 1 72 ? 3.437 4.620 -4.467 1.00 97.31 72 VAL A CA 1
ATOM 544 C C . VAL A 1 72 ? 3.106 4.083 -5.863 1.00 97.31 72 VAL A C 1
ATOM 546 O O . VAL A 1 72 ? 3.976 3.541 -6.546 1.00 97.31 72 VAL A O 1
ATOM 549 N N . CYS A 1 73 ? 1.858 4.240 -6.317 1.00 95.62 73 CYS A N 1
ATOM 550 C CA . CYS A 1 73 ? 1.461 3.837 -7.669 1.00 95.62 73 CYS A CA 1
ATOM 551 C C . CYS A 1 73 ? 2.272 4.567 -8.751 1.00 95.62 73 CYS A C 1
ATOM 553 O O . CYS A 1 73 ? 2.667 3.941 -9.735 1.00 95.62 73 CYS A O 1
ATOM 555 N N . GLY A 1 74 ? 2.520 5.868 -8.574 1.00 95.25 74 GLY A N 1
ATOM 556 C CA . GLY A 1 74 ? 3.325 6.678 -9.487 1.00 95.25 74 GLY A CA 1
ATOM 557 C C . GLY A 1 74 ? 4.779 6.212 -9.566 1.00 95.25 74 GLY A C 1
ATOM 558 O O . GLY A 1 74 ? 5.283 5.980 -10.664 1.00 95.25 74 GLY A O 1
ATOM 559 N N . ASP A 1 75 ? 5.428 5.993 -8.420 1.00 96.50 75 ASP A N 1
ATOM 560 C CA . ASP A 1 75 ? 6.808 5.498 -8.367 1.00 96.50 75 ASP A CA 1
ATOM 561 C C . ASP A 1 75 ? 6.937 4.096 -8.979 1.00 96.50 75 ASP A C 1
ATOM 563 O O . ASP A 1 75 ? 7.866 3.838 -9.746 1.00 96.50 75 ASP A O 1
ATOM 567 N N . LEU A 1 76 ? 5.982 3.194 -8.720 1.00 95.19 76 LEU A N 1
ATOM 568 C CA . LEU A 1 76 ? 5.967 1.879 -9.363 1.00 95.19 76 LEU A CA 1
ATOM 569 C C . LEU A 1 76 ? 5.778 1.990 -10.878 1.00 95.19 76 LEU A C 1
ATOM 571 O O . LEU A 1 76 ? 6.489 1.324 -11.628 1.00 95.19 76 LEU A O 1
ATOM 575 N N . ALA A 1 77 ? 4.852 2.830 -11.344 1.00 94.06 77 ALA A N 1
ATOM 576 C CA . ALA A 1 77 ? 4.648 3.044 -12.773 1.00 94.06 77 ALA A CA 1
ATOM 577 C C . ALA A 1 77 ? 5.919 3.579 -13.449 1.00 94.06 77 ALA A C 1
ATOM 579 O O . ALA A 1 77 ? 6.304 3.079 -14.508 1.00 94.06 77 ALA A O 1
ATOM 580 N N . HIS A 1 78 ? 6.607 4.526 -12.807 1.00 93.00 78 HIS A N 1
ATOM 581 C CA . HIS A 1 78 ? 7.885 5.060 -13.277 1.00 93.00 78 HIS A CA 1
ATOM 582 C C . HIS A 1 78 ? 8.983 3.990 -13.302 1.00 93.00 78 HIS A C 1
ATOM 584 O O . HIS A 1 78 ? 9.686 3.840 -14.300 1.00 93.00 78 HIS A O 1
ATOM 590 N N . GLY A 1 79 ? 9.105 3.195 -12.235 1.00 93.62 79 GLY A N 1
ATOM 591 C CA . GLY A 1 79 ? 10.094 2.120 -12.144 1.00 93.62 79 GLY A CA 1
ATOM 592 C C . GLY A 1 79 ? 9.895 1.042 -13.206 1.00 93.62 79 GLY A C 1
ATOM 593 O O . GLY A 1 79 ? 10.841 0.646 -13.885 1.00 93.62 79 GLY A O 1
ATOM 594 N N . PHE A 1 80 ? 8.657 0.607 -13.423 1.00 92.50 80 PHE A N 1
ATOM 595 C CA . PHE A 1 80 ? 8.347 -0.390 -14.443 1.00 92.50 80 PHE A CA 1
ATOM 596 C C . PHE A 1 80 ? 8.453 0.139 -15.880 1.00 92.50 80 PHE A C 1
ATOM 598 O O . PHE A 1 80 ? 8.671 -0.665 -16.787 1.00 92.50 80 PHE A O 1
ATOM 605 N N . ALA A 1 81 ? 8.325 1.452 -16.096 1.00 91.38 81 ALA A N 1
ATOM 606 C CA . ALA A 1 81 ? 8.588 2.078 -17.391 1.00 91.38 81 ALA A CA 1
ATOM 607 C C . ALA A 1 81 ? 10.094 2.170 -17.710 1.00 91.38 81 ALA A C 1
ATOM 609 O O . ALA A 1 81 ? 10.472 2.203 -18.881 1.00 91.38 81 ALA A O 1
ATOM 610 N N . ALA A 1 82 ? 10.957 2.187 -16.690 1.00 91.44 82 ALA A N 1
ATOM 611 C CA . ALA A 1 82 ? 12.403 2.246 -16.861 1.00 91.44 82 ALA A CA 1
ATOM 612 C C . ALA A 1 82 ? 13.017 0.880 -17.264 1.00 91.44 82 ALA A C 1
ATOM 614 O O . ALA A 1 82 ? 12.484 -0.190 -16.920 1.00 91.44 82 ALA A O 1
ATOM 615 N N . PRO A 1 83 ? 14.176 0.877 -17.959 1.00 91.62 83 PRO A N 1
ATOM 616 C CA . PRO A 1 83 ? 14.840 -0.354 -18.383 1.00 91.62 83 PRO A CA 1
ATOM 617 C C . PRO A 1 83 ? 15.132 -1.303 -17.205 1.00 91.62 83 PRO A C 1
ATOM 619 O O . PRO A 1 83 ? 15.558 -0.834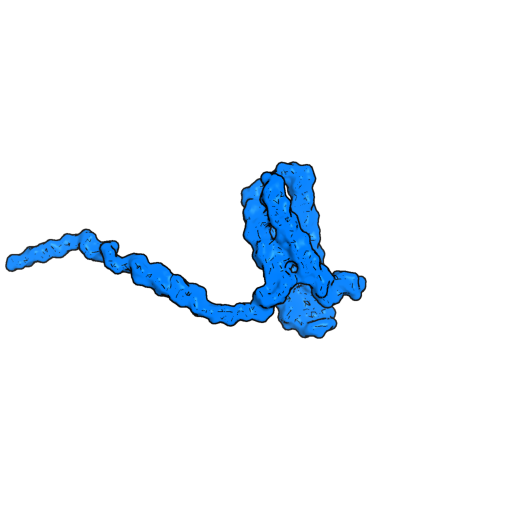 -16.138 1.00 91.62 83 PRO A O 1
ATOM 622 N N . PRO A 1 84 ? 14.926 -2.629 -17.361 1.00 89.94 84 PRO A N 1
ATOM 623 C CA . PRO A 1 84 ? 15.294 -3.616 -16.346 1.00 89.94 84 PRO A CA 1
ATOM 624 C C . PRO A 1 84 ? 16.753 -3.464 -15.894 1.00 89.94 84 PRO A C 1
ATOM 626 O O . PRO A 1 84 ? 17.641 -3.280 -16.719 1.00 89.94 84 PRO A O 1
ATOM 629 N N . GLY A 1 85 ? 16.994 -3.520 -14.582 1.00 87.94 85 GLY A N 1
ATOM 630 C CA . GLY A 1 85 ? 18.335 -3.404 -13.992 1.00 87.94 85 GLY A CA 1
ATOM 631 C C . GLY A 1 85 ? 18.928 -1.990 -13.972 1.00 87.94 85 GLY A C 1
ATOM 632 O O . GLY A 1 85 ? 19.985 -1.792 -13.377 1.00 87.94 85 GLY A O 1
ATOM 633 N N . SER A 1 86 ? 18.267 -0.996 -14.574 1.00 93.56 86 SER A N 1
ATOM 634 C CA . SER A 1 86 ? 18.744 0.386 -14.508 1.00 93.56 86 SER A CA 1
ATOM 635 C C . SER A 1 86 ? 18.679 0.942 -13.084 1.00 93.56 86 SER A C 1
ATOM 637 O O . SER A 1 86 ? 17.766 0.643 -12.310 1.00 93.56 86 SER A O 1
ATOM 639 N N . ARG A 1 87 ? 19.619 1.836 -12.760 1.00 95.12 87 ARG A N 1
ATOM 640 C CA . ARG A 1 87 ? 19.624 2.572 -11.490 1.00 95.12 87 ARG A CA 1
ATOM 641 C C . ARG A 1 87 ? 18.303 3.311 -11.254 1.00 95.12 87 ARG A C 1
ATOM 643 O O . ARG A 1 87 ? 17.743 3.216 -10.170 1.00 95.12 87 ARG A O 1
ATOM 650 N N . GLN A 1 88 ? 17.774 3.966 -12.289 1.00 94.75 88 GLN A N 1
ATOM 651 C CA . GLN A 1 88 ? 16.502 4.689 -12.232 1.00 94.75 88 GLN A CA 1
ATOM 652 C C . GLN A 1 88 ? 15.335 3.788 -11.802 1.00 94.75 88 GLN A C 1
ATOM 654 O O . GLN A 1 88 ? 14.508 4.194 -10.985 1.00 94.75 88 GLN A O 1
ATOM 659 N N . ARG A 1 89 ? 15.271 2.562 -12.338 1.00 93.62 89 ARG A N 1
ATOM 660 C CA . ARG A 1 89 ? 14.250 1.578 -11.968 1.00 93.62 89 ARG A CA 1
ATOM 661 C C . ARG A 1 89 ? 14.358 1.175 -10.503 1.00 93.62 89 ARG A C 1
ATOM 663 O O . ARG A 1 89 ? 13.355 1.199 -9.795 1.00 93.62 89 ARG A O 1
ATOM 670 N N . ASN A 1 90 ? 15.567 0.838 -10.060 1.00 94.38 90 ASN A N 1
ATOM 671 C CA . ASN A 1 90 ? 15.820 0.414 -8.684 1.00 94.38 90 ASN A CA 1
ATOM 672 C C . ASN A 1 90 ? 15.486 1.537 -7.690 1.00 94.38 90 ASN A C 1
ATOM 674 O O . ASN A 1 90 ? 14.785 1.296 -6.713 1.00 94.38 90 ASN A O 1
ATOM 678 N N . GLU A 1 91 ? 15.898 2.775 -7.980 1.00 96.19 91 GLU A N 1
ATOM 679 C CA . GLU A 1 91 ? 15.579 3.945 -7.154 1.00 96.19 91 GLU A CA 1
ATOM 680 C C . GLU A 1 91 ? 14.069 4.195 -7.066 1.00 96.19 91 GLU A C 1
ATOM 682 O O . GLU A 1 91 ? 13.558 4.478 -5.985 1.00 96.19 91 GLU A O 1
ATOM 687 N N . ALA A 1 92 ? 13.335 4.064 -8.175 1.00 95.62 92 ALA A N 1
ATOM 688 C CA . ALA A 1 92 ? 11.884 4.234 -8.176 1.00 95.62 92 ALA A CA 1
ATOM 689 C C . ALA A 1 92 ? 11.170 3.150 -7.353 1.00 95.62 92 ALA A C 1
ATOM 691 O O . ALA A 1 92 ? 10.311 3.465 -6.532 1.00 95.62 92 ALA A O 1
ATOM 692 N N . HIS A 1 93 ? 11.565 1.882 -7.498 1.00 95.56 93 HIS A N 1
ATOM 693 C CA . HIS A 1 93 ? 11.028 0.808 -6.660 1.00 95.56 93 HIS A CA 1
ATOM 694 C C . HIS A 1 93 ? 11.374 0.995 -5.178 1.00 95.56 93 HIS A C 1
ATOM 696 O O . HIS A 1 93 ? 10.536 0.743 -4.314 1.00 95.56 93 HIS A O 1
ATOM 702 N N . HIS A 1 94 ? 12.591 1.452 -4.878 1.00 96.62 94 HIS A N 1
ATOM 703 C CA . HIS A 1 94 ? 13.032 1.692 -3.509 1.00 96.62 94 HIS A CA 1
ATOM 704 C C . HIS A 1 94 ? 12.259 2.846 -2.855 1.00 96.62 94 HIS A C 1
ATOM 706 O O . HIS A 1 94 ? 11.812 2.706 -1.718 1.00 96.62 94 HIS A O 1
ATOM 712 N N . ARG A 1 95 ? 12.005 3.948 -3.578 1.00 97.56 95 ARG A N 1
ATOM 713 C CA . ARG A 1 95 ? 11.117 5.021 -3.094 1.00 97.56 95 ARG A CA 1
ATOM 714 C C . ARG A 1 95 ? 9.704 4.510 -2.832 1.00 97.56 95 ARG A C 1
ATOM 716 O O . ARG A 1 95 ? 9.199 4.710 -1.733 1.00 97.56 95 ARG A O 1
ATOM 723 N N . ALA A 1 96 ? 9.120 3.762 -3.775 1.00 97.44 96 ALA A N 1
ATOM 724 C CA . ALA A 1 96 ? 7.805 3.149 -3.583 1.00 97.44 96 ALA A CA 1
ATOM 725 C C . ALA A 1 96 ? 7.755 2.284 -2.311 1.00 97.44 96 ALA A C 1
ATOM 727 O O . ALA A 1 96 ? 6.772 2.324 -1.570 1.00 97.44 96 ALA A O 1
ATOM 728 N N . TRP A 1 97 ? 8.820 1.523 -2.039 1.00 97.75 97 TRP A N 1
ATOM 729 C CA . TRP A 1 97 ? 8.934 0.705 -0.834 1.00 97.75 97 TRP A CA 1
ATOM 730 C C . TRP A 1 97 ? 8.974 1.548 0.442 1.00 97.75 97 TRP A C 1
ATOM 732 O O . TRP A 1 97 ? 8.179 1.309 1.350 1.00 97.75 97 TRP A O 1
ATOM 742 N N . ILE A 1 98 ? 9.840 2.566 0.499 1.00 97.44 98 ILE A N 1
ATOM 743 C CA . ILE A 1 98 ? 9.922 3.490 1.642 1.00 97.44 98 ILE A CA 1
ATOM 744 C C . ILE A 1 98 ? 8.553 4.115 1.921 1.00 97.44 98 ILE A C 1
ATOM 746 O O . ILE A 1 98 ? 8.082 4.073 3.058 1.00 97.44 98 ILE A O 1
ATOM 750 N N . THR A 1 99 ? 7.890 4.628 0.886 1.00 97.75 99 THR A N 1
ATOM 751 C CA . THR A 1 99 ? 6.586 5.283 1.006 1.00 97.75 99 THR A CA 1
ATOM 752 C C . THR A 1 99 ? 5.497 4.319 1.495 1.00 97.75 99 THR A C 1
ATOM 754 O O . THR A 1 99 ? 4.672 4.692 2.329 1.00 97.75 99 THR A O 1
ATOM 757 N N . VAL A 1 100 ? 5.506 3.044 1.084 1.00 97.69 100 VAL A N 1
ATOM 758 C CA . VAL A 1 100 ? 4.598 2.034 1.669 1.00 97.69 100 VAL A CA 1
ATOM 759 C C . VAL A 1 100 ? 4.876 1.805 3.154 1.00 97.69 100 VAL A C 1
ATOM 761 O O . VAL A 1 100 ? 3.931 1.686 3.936 1.00 97.69 100 VAL A O 1
ATOM 764 N N . ARG A 1 101 ? 6.143 1.807 3.582 1.00 97.31 101 ARG A N 1
ATOM 765 C CA . ARG A 1 101 ? 6.483 1.681 5.009 1.00 97.31 101 ARG A CA 1
ATOM 766 C C . ARG A 1 101 ? 6.084 2.908 5.829 1.00 97.31 101 ARG A C 1
ATOM 768 O O . ARG A 1 101 ? 5.814 2.787 7.021 1.00 97.31 101 ARG A O 1
ATOM 775 N N . GLU A 1 102 ? 6.004 4.088 5.225 1.00 96.06 102 GLU A N 1
ATOM 776 C CA . GLU A 1 102 ? 5.436 5.277 5.877 1.00 96.06 102 GLU A CA 1
ATOM 777 C C . GLU A 1 102 ? 3.924 5.140 6.102 1.00 96.06 102 GLU A C 1
ATOM 779 O O . GLU A 1 102 ? 3.423 5.480 7.182 1.00 96.06 102 GLU A O 1
ATOM 784 N N . ILE A 1 103 ? 3.206 4.565 5.131 1.00 96.00 103 ILE A N 1
ATOM 785 C CA . ILE A 1 103 ? 1.788 4.218 5.291 1.00 96.00 103 ILE A CA 1
ATOM 786 C C . ILE A 1 103 ? 1.623 3.200 6.428 1.00 96.00 103 ILE A C 1
ATOM 788 O O . ILE A 1 103 ? 0.797 3.413 7.315 1.00 96.00 103 ILE A O 1
ATOM 792 N N . ASP A 1 104 ? 2.431 2.135 6.446 1.00 96.56 104 ASP A N 1
ATOM 793 C CA . ASP A 1 104 ? 2.433 1.119 7.510 1.00 96.56 104 ASP A CA 1
ATOM 794 C C . ASP A 1 104 ? 2.610 1.739 8.906 1.00 96.56 104 ASP A C 1
ATOM 796 O O . ASP A 1 104 ? 1.793 1.519 9.806 1.00 96.56 104 ASP A O 1
ATOM 800 N N . ARG A 1 105 ? 3.615 2.607 9.083 1.00 95.94 105 ARG A N 1
ATOM 801 C CA . ARG A 1 105 ? 3.837 3.318 10.354 1.00 95.94 105 ARG A CA 1
ATOM 802 C C . ARG A 1 105 ? 2.625 4.151 10.760 1.00 95.94 105 ARG A C 1
ATOM 804 O O . ARG A 1 105 ? 2.247 4.132 11.932 1.00 95.94 105 ARG A O 1
ATOM 811 N N . THR A 1 106 ? 1.995 4.845 9.813 1.00 94.50 106 THR A N 1
ATOM 812 C CA . THR A 1 106 ? 0.792 5.650 10.078 1.00 94.50 106 THR A CA 1
ATOM 813 C C . THR A 1 106 ? -0.384 4.774 10.516 1.00 94.50 106 THR A C 1
ATOM 815 O O . THR A 1 106 ? -1.036 5.073 11.520 1.00 94.50 106 THR A O 1
ATOM 818 N N . VAL A 1 107 ? -0.625 3.648 9.835 1.00 95.25 107 VAL A N 1
ATOM 819 C CA . VAL A 1 107 ? -1.679 2.684 10.204 1.00 95.25 107 VAL A CA 1
ATOM 820 C C . VAL A 1 107 ? -1.391 2.058 11.573 1.00 95.25 107 VAL A C 1
ATOM 822 O O . VAL A 1 107 ? -2.286 1.973 12.420 1.00 95.25 107 VAL A O 1
ATOM 825 N N . THR A 1 108 ? -0.138 1.696 11.844 1.00 95.50 108 THR A N 1
ATOM 826 C CA . THR A 1 108 ? 0.302 1.175 13.142 1.00 95.50 108 THR A CA 1
ATOM 827 C C . THR A 1 108 ? 0.101 2.204 14.257 1.00 95.50 108 THR A C 1
ATOM 829 O O . THR A 1 108 ? -0.433 1.863 15.316 1.00 95.50 108 THR A O 1
ATOM 832 N N . ALA A 1 109 ? 0.442 3.473 14.027 1.00 94.12 109 ALA A N 1
ATOM 833 C CA . ALA A 1 109 ? 0.227 4.552 14.987 1.00 94.12 109 ALA A CA 1
ATOM 834 C C . ALA A 1 109 ? -1.269 4.815 15.241 1.00 94.12 109 ALA A C 1
ATOM 836 O O . ALA A 1 109 ? -1.674 5.047 16.384 1.00 94.12 109 ALA A O 1
ATOM 837 N N . ALA A 1 110 ? -2.108 4.736 14.203 1.00 93.81 110 ALA A N 1
ATOM 838 C CA . ALA A 1 110 ? -3.561 4.808 14.340 1.00 93.81 110 ALA A CA 1
ATOM 839 C C . ALA A 1 110 ? -4.118 3.622 15.147 1.00 93.81 110 ALA A C 1
ATOM 841 O O . ALA A 1 110 ? -5.029 3.802 15.958 1.00 93.81 110 ALA A O 1
ATOM 842 N N . ARG A 1 111 ? -3.535 2.426 14.986 1.00 94.31 111 ARG A N 1
ATOM 843 C CA . ARG A 1 111 ? -3.893 1.226 15.754 1.00 94.31 111 ARG A CA 1
ATOM 844 C C . ARG A 1 111 ? -3.526 1.344 17.227 1.00 94.31 111 ARG A C 1
ATOM 846 O O . ARG A 1 111 ? -4.375 1.074 18.073 1.00 94.31 111 ARG A O 1
ATOM 853 N N . ILE A 1 112 ? -2.299 1.766 17.535 1.00 95.25 112 ILE A N 1
ATOM 854 C CA . ILE A 1 112 ? -1.834 1.978 18.916 1.00 95.25 112 ILE A CA 1
ATOM 855 C C . ILE A 1 112 ? -2.708 3.028 19.609 1.00 95.25 112 ILE A C 1
ATOM 857 O O . ILE A 1 112 ? -3.193 2.796 20.713 1.00 95.25 112 ILE A O 1
ATOM 861 N N . GLY A 1 113 ? -2.983 4.141 18.923 1.00 93.69 113 GLY A N 1
ATOM 862 C CA . GLY A 1 113 ? -3.847 5.207 19.428 1.00 93.69 113 GLY A CA 1
ATOM 863 C C . GLY A 1 113 ? -5.348 4.907 19.371 1.00 93.69 113 GLY A C 1
ATOM 864 O O . GLY A 1 113 ? -6.133 5.785 19.709 1.00 93.69 113 GLY A O 1
ATOM 865 N N . ARG A 1 114 ? -5.762 3.714 18.912 1.00 93.50 114 ARG A N 1
ATOM 866 C CA . ARG A 1 114 ? -7.172 3.303 18.745 1.00 93.50 114 ARG A CA 1
ATOM 867 C C . ARG A 1 114 ? -8.032 4.356 18.025 1.00 93.50 114 ARG A C 1
ATOM 869 O O . ARG A 1 114 ? -9.192 4.556 18.369 1.00 93.50 114 ARG A O 1
ATOM 876 N N . ARG A 1 115 ? -7.465 5.016 17.009 1.00 92.88 115 ARG A N 1
ATOM 877 C CA . ARG A 1 115 ? -8.074 6.169 16.314 1.00 92.88 115 ARG A CA 1
ATOM 878 C C . ARG A 1 115 ? -9.186 5.803 15.324 1.00 92.88 115 ARG A C 1
ATOM 880 O O . ARG A 1 115 ? -9.797 6.689 14.748 1.00 92.88 115 ARG A O 1
ATOM 887 N N . ALA A 1 116 ? -9.423 4.513 15.098 1.00 94.12 116 ALA A N 1
ATOM 888 C CA . ALA A 1 116 ? -10.442 3.998 14.189 1.00 94.12 116 ALA A CA 1
ATOM 889 C C . ALA A 1 116 ? -10.908 2.600 14.646 1.00 94.12 116 ALA A C 1
ATOM 891 O O . ALA A 1 116 ? -10.223 1.950 15.446 1.00 94.12 116 ALA A O 1
ATOM 892 N N . PRO A 1 117 ? -12.036 2.079 14.126 1.00 96.31 117 PRO A N 1
ATOM 893 C CA . PRO A 1 117 ? -12.492 0.726 14.429 1.00 96.31 117 PRO A CA 1
ATOM 894 C C . PRO A 1 117 ? -11.428 -0.342 14.122 1.00 96.31 117 PRO A C 1
ATOM 896 O O . PRO A 1 117 ? -10.908 -0.420 13.006 1.00 96.31 117 PRO A O 1
ATOM 899 N N . ALA A 1 118 ? -11.163 -1.238 15.082 1.00 96.00 118 ALA A N 1
ATOM 900 C CA . ALA A 1 118 ? -10.109 -2.259 14.984 1.00 96.00 118 ALA A CA 1
ATOM 901 C C . ALA A 1 118 ? -10.198 -3.123 13.711 1.00 96.00 118 ALA A C 1
ATOM 903 O O . ALA A 1 118 ? -9.178 -3.470 13.116 1.00 96.00 118 ALA A O 1
ATOM 904 N N . ARG A 1 119 ? -11.421 -3.422 13.248 1.00 97.12 119 ARG A N 1
ATOM 905 C CA . ARG A 1 119 ? -11.661 -4.181 12.009 1.00 97.12 119 ARG A CA 1
ATOM 906 C C . ARG A 1 119 ? -11.120 -3.481 10.758 1.00 97.12 119 ARG A C 1
ATOM 908 O O . ARG A 1 119 ? -10.617 -4.154 9.862 1.00 97.12 119 ARG A O 1
ATOM 915 N N . LEU A 1 120 ? -11.225 -2.151 10.692 1.00 96.88 120 LEU A N 1
ATOM 916 C CA . LEU A 1 120 ? -10.771 -1.359 9.548 1.00 96.88 120 LEU A CA 1
ATOM 917 C C . LEU A 1 120 ? -9.250 -1.257 9.557 1.00 96.88 120 LEU A C 1
ATOM 919 O O . LEU A 1 120 ? -8.620 -1.550 8.545 1.00 96.88 120 LEU A O 1
ATOM 923 N N . LEU A 1 121 ? -8.669 -0.982 10.728 1.00 96.44 121 LEU A N 1
ATOM 924 C CA . LEU A 1 121 ? -7.220 -0.990 10.938 1.00 96.44 121 LEU A CA 1
ATOM 925 C C . LEU A 1 121 ? -6.599 -2.333 10.538 1.00 96.44 121 LEU A C 1
ATOM 927 O O . LEU A 1 121 ? -5.677 -2.368 9.735 1.00 96.44 121 LEU A O 1
ATOM 931 N N . ALA A 1 122 ? -7.141 -3.455 11.021 1.00 97.06 122 ALA A N 1
ATOM 932 C CA . ALA A 1 122 ? -6.625 -4.785 10.693 1.00 97.06 122 ALA A CA 1
ATOM 933 C C . ALA A 1 122 ? -6.780 -5.152 9.206 1.00 97.06 122 ALA A C 1
ATOM 935 O O . ALA A 1 122 ? -6.013 -5.956 8.673 1.00 97.06 122 ALA A O 1
ATOM 936 N N . ARG A 1 123 ? -7.798 -4.617 8.521 1.00 98.06 123 ARG A N 1
ATOM 937 C CA . ARG A 1 123 ? -7.997 -4.832 7.081 1.00 98.06 123 ARG A CA 1
ATOM 938 C C . ARG A 1 123 ? -7.017 -3.997 6.256 1.00 98.06 123 ARG A C 1
ATOM 940 O O . ARG A 1 123 ? -6.429 -4.540 5.327 1.00 98.06 123 ARG A O 1
ATOM 947 N N . ALA A 1 124 ? -6.836 -2.724 6.604 1.00 97.38 124 ALA A N 1
ATOM 948 C CA . ALA A 1 124 ? -5.869 -1.841 5.960 1.00 97.38 124 ALA A CA 1
ATOM 949 C C . ALA A 1 124 ? -4.438 -2.350 6.166 1.00 97.38 124 ALA A C 1
ATOM 951 O O . ALA A 1 124 ? -3.720 -2.520 5.188 1.00 97.38 124 ALA A O 1
ATOM 952 N N . GLN A 1 125 ? -4.078 -2.710 7.402 1.00 97.75 125 GLN A N 1
ATOM 953 C CA . GLN A 1 125 ? -2.763 -3.252 7.750 1.00 97.75 125 GLN A CA 1
ATOM 954 C C . GLN A 1 125 ? -2.402 -4.460 6.884 1.00 97.75 125 GLN A C 1
ATOM 956 O O . GLN A 1 125 ? -1.414 -4.424 6.170 1.00 97.75 125 GLN A O 1
ATOM 961 N N . ARG A 1 126 ? -3.268 -5.483 6.832 1.00 98.25 126 ARG A N 1
ATOM 962 C CA . ARG A 1 126 ? -3.020 -6.681 6.010 1.00 98.25 126 ARG A CA 1
ATOM 963 C C . ARG A 1 126 ? -2.826 -6.371 4.526 1.00 98.25 126 ARG A C 1
ATOM 965 O O . ARG A 1 126 ? -2.096 -7.083 3.839 1.00 98.25 126 ARG A O 1
ATOM 972 N N . ALA A 1 127 ? -3.516 -5.357 4.008 1.00 98.00 127 ALA A N 1
ATOM 973 C CA . ALA A 1 127 ? -3.363 -4.957 2.617 1.00 98.00 127 ALA A CA 1
ATOM 974 C C . ALA A 1 127 ? -2.033 -4.224 2.374 1.00 98.00 127 ALA A C 1
ATOM 976 O O . ALA A 1 127 ? -1.388 -4.474 1.357 1.00 98.00 127 ALA A O 1
ATOM 977 N N . ILE A 1 128 ? -1.605 -3.388 3.323 1.00 97.88 128 ILE A N 1
ATOM 978 C CA . ILE A 1 128 ? -0.307 -2.708 3.295 1.00 97.88 128 ILE A CA 1
ATOM 979 C C . ILE A 1 128 ? 0.846 -3.698 3.483 1.00 97.88 128 ILE A C 1
ATOM 981 O O . ILE A 1 128 ? 1.766 -3.674 2.675 1.00 97.88 128 ILE A O 1
ATOM 985 N N . ASP A 1 129 ? 0.752 -4.641 4.422 1.00 97.88 129 ASP A N 1
ATOM 986 C CA . ASP A 1 129 ? 1.746 -5.709 4.622 1.00 97.88 129 ASP A CA 1
ATOM 987 C C . ASP A 1 129 ? 1.957 -6.513 3.331 1.00 97.88 129 ASP A C 1
ATOM 989 O O . ASP A 1 129 ? 3.076 -6.817 2.922 1.00 97.88 129 ASP A O 1
ATOM 993 N N . ARG A 1 130 ? 0.859 -6.834 2.634 1.00 97.94 130 ARG A N 1
ATOM 994 C CA . ARG A 1 130 ? 0.929 -7.517 1.340 1.00 97.94 130 ARG A CA 1
ATOM 995 C C . ARG A 1 130 ? 1.632 -6.665 0.286 1.00 97.94 130 ARG A C 1
ATOM 997 O O . ARG A 1 130 ? 2.384 -7.216 -0.512 1.00 97.94 130 ARG A O 1
ATOM 1004 N N . ALA A 1 131 ? 1.365 -5.362 0.238 1.00 97.25 131 ALA A N 1
ATOM 1005 C CA . ALA A 1 131 ? 2.045 -4.463 -0.687 1.00 97.25 131 ALA A CA 1
ATOM 1006 C C . ALA A 1 131 ? 3.544 -4.364 -0.365 1.00 97.25 131 ALA A C 1
ATOM 1008 O O . ALA A 1 131 ? 4.357 -4.520 -1.271 1.00 97.25 131 ALA A O 1
ATOM 1009 N N . ASP A 1 132 ? 3.907 -4.211 0.909 1.00 97.69 132 ASP A N 1
ATOM 1010 C CA . ASP A 1 132 ? 5.293 -4.156 1.390 1.00 97.69 132 ASP A CA 1
ATOM 1011 C C . ASP A 1 132 ? 6.095 -5.400 0.976 1.00 97.69 132 ASP A C 1
ATOM 1013 O O . ASP A 1 132 ? 7.139 -5.291 0.328 1.00 97.69 132 ASP A O 1
ATOM 1017 N N . VAL A 1 133 ? 5.559 -6.598 1.231 1.00 97.44 133 VAL A N 1
ATOM 1018 C CA . VAL A 1 133 ? 6.183 -7.868 0.815 1.00 97.44 133 VAL A CA 1
ATOM 1019 C C . VAL A 1 133 ? 6.361 -7.946 -0.705 1.00 97.44 133 VAL A C 1
ATOM 1021 O O . VAL A 1 133 ? 7.394 -8.392 -1.198 1.00 97.44 133 VAL A O 1
ATOM 1024 N N . MET A 1 134 ? 5.371 -7.505 -1.483 1.00 97.00 134 MET A N 1
ATOM 1025 C CA . MET A 1 134 ? 5.447 -7.608 -2.944 1.00 97.00 134 MET A CA 1
ATOM 1026 C C . MET A 1 134 ? 6.389 -6.570 -3.563 1.00 97.00 134 MET A C 1
ATOM 1028 O O . MET A 1 134 ? 6.944 -6.822 -4.633 1.00 97.00 134 MET A O 1
ATOM 1032 N N . ILE A 1 135 ? 6.553 -5.402 -2.941 1.00 95.75 135 ILE A N 1
ATOM 1033 C CA . ILE A 1 135 ? 7.478 -4.363 -3.411 1.00 95.75 135 ILE A CA 1
ATOM 1034 C C . ILE A 1 135 ? 8.909 -4.685 -2.971 1.00 95.75 135 ILE A C 1
ATOM 1036 O O . ILE A 1 135 ? 9.820 -4.559 -3.780 1.00 95.75 135 ILE A O 1
ATOM 1040 N N . SER A 1 136 ? 9.119 -5.160 -1.741 1.00 95.19 136 SER A N 1
ATOM 1041 C CA . SER A 1 136 ? 10.448 -5.576 -1.257 1.00 95.19 136 SER A CA 1
ATOM 1042 C C . SER A 1 136 ? 11.069 -6.704 -2.087 1.00 95.19 136 SER A C 1
ATOM 1044 O O . SER A 1 136 ? 12.288 -6.770 -2.217 1.00 95.19 136 SER A O 1
ATOM 1046 N N . ALA A 1 137 ? 10.244 -7.543 -2.720 1.00 94.75 137 ALA A N 1
ATOM 1047 C CA . ALA A 1 137 ? 10.691 -8.572 -3.656 1.00 94.75 137 ALA A CA 1
ATOM 1048 C C . ALA A 1 137 ? 11.170 -8.030 -5.022 1.00 94.75 137 ALA A C 1
ATOM 1050 O O . ALA A 1 137 ? 11.621 -8.808 -5.866 1.00 94.75 137 ALA A O 1
ATOM 1051 N N . LEU A 1 138 ? 11.052 -6.723 -5.288 1.00 93.12 138 LEU A N 1
ATOM 1052 C CA . LEU A 1 138 ? 11.515 -6.134 -6.542 1.00 93.12 138 LEU A CA 1
ATOM 1053 C C . LEU A 1 138 ? 13.049 -6.026 -6.578 1.00 93.12 138 LEU A C 1
ATOM 1055 O O . LEU A 1 138 ? 13.680 -5.711 -5.563 1.00 93.12 138 LEU A O 1
ATOM 1059 N N . PRO A 1 139 ? 13.667 -6.203 -7.762 1.00 88.50 139 PRO A N 1
ATOM 1060 C CA . PRO A 1 139 ? 15.098 -5.986 -7.930 1.00 88.50 139 PRO A CA 1
ATOM 1061 C C . PRO A 1 139 ? 15.526 -4.593 -7.453 1.00 88.50 139 PRO A C 1
ATOM 1063 O O . PRO A 1 139 ? 14.874 -3.596 -7.774 1.00 88.50 139 PRO A O 1
ATOM 1066 N N . GLY A 1 140 ? 16.628 -4.545 -6.698 1.00 82.19 140 GLY A N 1
ATOM 1067 C CA . GLY A 1 140 ? 17.239 -3.304 -6.218 1.00 82.19 140 GLY A CA 1
ATOM 1068 C C . GLY A 1 140 ? 16.571 -2.652 -5.003 1.00 82.19 140 GLY A C 1
ATOM 1069 O O . GLY A 1 140 ? 16.985 -1.560 -4.635 1.00 82.19 140 GLY A O 1
ATOM 1070 N N . VAL A 1 141 ? 15.571 -3.287 -4.374 1.00 85.31 141 VAL A N 1
ATOM 1071 C CA . VAL A 1 141 ? 14.886 -2.711 -3.197 1.00 85.31 141 VAL A CA 1
ATOM 1072 C C . VAL A 1 141 ? 15.579 -3.044 -1.873 1.00 85.31 141 VAL A C 1
ATOM 1074 O O . VAL A 1 141 ? 15.770 -2.138 -1.067 1.00 85.31 141 VAL A O 1
ATOM 1077 N N . VAL A 1 142 ? 15.961 -4.309 -1.648 1.00 77.44 142 VAL A N 1
ATOM 1078 C CA . VAL A 1 142 ? 16.583 -4.784 -0.386 1.00 77.44 142 VAL A CA 1
ATOM 1079 C C . VAL A 1 142 ? 18.079 -5.105 -0.548 1.00 77.44 142 VAL A C 1
ATOM 1081 O O . VAL A 1 142 ? 18.791 -5.254 0.437 1.00 77.44 142 VAL A O 1
ATOM 1084 N N . SER A 1 143 ? 18.578 -5.190 -1.784 1.00 55.44 143 SER A N 1
ATOM 1085 C CA . SER A 1 143 ? 19.966 -5.577 -2.100 1.00 55.44 143 SER A CA 1
ATOM 1086 C C . SER A 1 143 ? 20.869 -4.396 -2.492 1.00 55.44 143 SER A C 1
ATOM 1088 O O . SER A 1 143 ? 21.751 -4.578 -3.328 1.00 55.44 143 SER A O 1
ATOM 1090 N N . ALA A 1 144 ? 20.619 -3.197 -1.957 1.00 45.41 144 ALA A N 1
ATOM 1091 C CA . ALA A 1 144 ? 21.456 -2.013 -2.180 1.00 45.41 144 ALA A CA 1
ATOM 1092 C C . ALA A 1 144 ? 22.470 -1.823 -1.046 1.00 45.41 144 ALA A C 1
ATOM 1094 O O . ALA A 1 144 ? 22.063 -1.997 0.125 1.00 45.41 144 ALA A O 1
#

Radius of gyration: 23.01 Å; chains: 1; bounding box: 83×26×55 Å

Foldseek 3Di:
DDDDDDPPPPPPPPPPVVVVVVVVVVPPPPPQDPLCPQQLLVLLVVLLVLLQVFLVQAPPCSVVLNVLSVLLNVLCVQLVVDDPPDPSNLVSLQVSLVSLVVSLVVLVVCVVVVSGPPVSSVSSNVSSVSSNVSSCPDPNNVPD

Secondary structure (DSSP, 8-state):
--PPPPTTTTSSSSSSHHHHHHHHHTTS--PPPGGGG-HHHHHHHHHHHHHHHHHTTSTTTHHHHHHHHHHHHHHHHHHHHSPTT-HHHHHHHHHHHHHHHHHHHHHHHHHHTT-S-HHHHHHHHHHHHHHHHHHHTSTTSS--

Sequence (144 aa):
MRTRVTAQDRIAGGWRGACNEAARMKQRRRAPHPLEHHPSFRAVIAAAPPVADLARELAGDGRDLVATLAIVCGDLAHGFAAPPGSRQRNEAHHRAWITVREIDRTVTAARIGRRAPARLLARAQRAIDRADVMISALPGVVSA